Protein AF-M1EBL3-F1 (afdb_monomer_lite)

Foldseek 3Di:
DDPDDPPPPPPPPPQPAQFDWDDDPPDPDPDTDGDPPPVSWHFPDKDDDPFKIWTATPVRDIDIDGDDVVDPDDDPPPPDD

pLDDT: mean 75.85, std 18.34, range [40.34, 95.38]

Sequence (81 aa):
MDSKKRSSTEAEGSKERGLVHVWQAGSNSVAPERLPGWGGKAVLQAALGVKHGVLLTEDGEVYSFGTLPWRSEPAEICPNS

Radius of gyration: 18.86 Å; chains: 1; bounding box: 35×37×65 Å

Secondary structure (DSSP, 8-state):
-----------TTSSSTT--EE--TT-S--S-EEPTT-TTPPEEEEEE-SSEEEEEETTS-EEEEE--TT-SSPP------

Structure (mmCIF, N/CA/C/O backbone):
data_AF-M1EBL3-F1
#
_entry.id   AF-M1EBL3-F1
#
loop_
_atom_site.group_PDB
_atom_site.id
_atom_site.type_symbol
_atom_site.label_atom_id
_atom_site.label_alt_id
_atom_site.label_comp_id
_atom_site.label_asym_id
_atom_site.label_entity_id
_atom_site.label_seq_id
_atom_site.pdbx_PDB_ins_code
_atom_site.Cartn_x
_atom_site.Cartn_y
_atom_site.Cartn_z
_atom_site.occupancy
_atom_s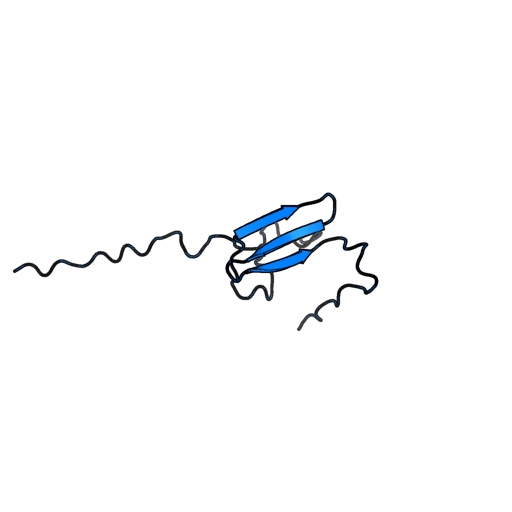ite.B_iso_or_equiv
_atom_site.auth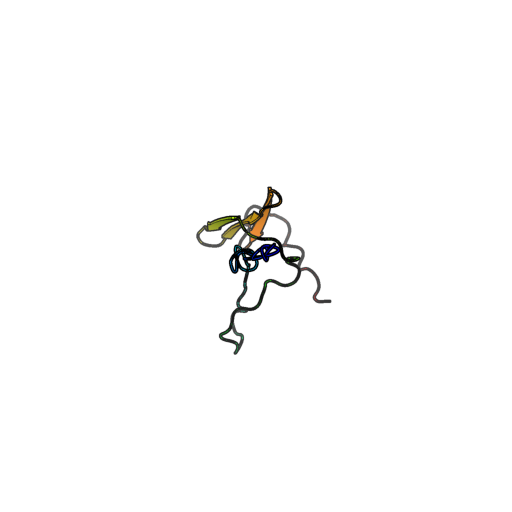_seq_id
_atom_site.auth_comp_id
_atom_site.auth_asym_id
_atom_site.auth_atom_id
_atom_site.pdbx_PDB_model_num
ATOM 1 N N . MET A 1 1 ? -10.929 -19.576 52.386 1.00 40.69 1 MET A N 1
ATOM 2 C CA . MET A 1 1 ? -11.590 -19.516 51.066 1.00 40.69 1 MET A CA 1
ATOM 3 C C . MET A 1 1 ? -10.627 -18.816 50.133 1.00 40.69 1 MET A C 1
ATOM 5 O O . MET A 1 1 ? -10.428 -17.617 50.264 1.00 40.69 1 MET A O 1
ATOM 9 N N . ASP A 1 2 ? -9.947 -19.601 49.304 1.00 42.16 2 ASP A N 1
ATOM 10 C CA . ASP A 1 2 ? -8.951 -19.137 48.340 1.00 42.16 2 ASP A CA 1
ATOM 11 C C . ASP A 1 2 ? -9.633 -18.301 47.250 1.00 42.16 2 ASP A C 1
ATOM 13 O O . ASP A 1 2 ? -10.385 -18.820 46.419 1.00 42.16 2 ASP A O 1
ATOM 17 N N . SER A 1 3 ? -9.408 -16.989 47.272 1.00 50.84 3 SER A N 1
ATOM 18 C CA . SER A 1 3 ? -9.885 -16.084 46.230 1.00 50.84 3 SER A CA 1
ATOM 19 C C . SER A 1 3 ? -9.064 -16.312 44.966 1.00 50.84 3 SER A C 1
ATOM 21 O O . SER A 1 3 ? -7.961 -15.797 44.800 1.00 50.84 3 SER A O 1
ATOM 23 N N . LYS A 1 4 ? -9.632 -17.131 44.081 1.00 48.06 4 LYS A N 1
ATOM 24 C CA . LYS A 1 4 ? -9.126 -17.505 42.762 1.00 48.06 4 LYS A CA 1
ATOM 25 C C . LYS A 1 4 ? -8.599 -16.282 42.000 1.00 48.06 4 LYS A C 1
ATOM 27 O O . LYS A 1 4 ? -9.368 -15.460 41.500 1.00 48.06 4 LYS A O 1
ATOM 32 N N . LYS A 1 5 ? -7.270 -16.193 41.893 1.00 47.09 5 LYS A N 1
ATOM 33 C CA . LYS A 1 5 ? -6.545 -15.272 41.012 1.00 47.09 5 LYS A CA 1
ATOM 34 C C . LYS A 1 5 ? -7.053 -15.503 39.588 1.00 47.09 5 LYS A C 1
ATOM 36 O O . LYS A 1 5 ? -6.760 -16.535 38.984 1.00 47.09 5 LYS A O 1
ATOM 41 N N . ARG A 1 6 ? -7.868 -14.581 39.063 1.00 49.84 6 ARG A N 1
ATOM 42 C CA . ARG A 1 6 ? -8.205 -14.560 37.637 1.00 49.84 6 ARG A CA 1
ATOM 43 C C . ARG A 1 6 ? -6.904 -14.296 36.891 1.00 49.84 6 ARG A C 1
ATOM 45 O O . ARG A 1 6 ? -6.371 -13.195 36.929 1.00 49.84 6 ARG A O 1
ATOM 52 N N . SER A 1 7 ? -6.365 -15.362 36.309 1.00 46.88 7 SER A N 1
ATOM 53 C CA . SER A 1 7 ? -5.317 -15.317 35.301 1.00 46.88 7 SER A CA 1
ATOM 54 C C . SER A 1 7 ? -5.819 -14.436 34.160 1.00 46.88 7 SER A C 1
ATOM 56 O O . SER A 1 7 ? -6.644 -14.865 33.357 1.00 46.88 7 SER A O 1
ATOM 58 N N . SER A 1 8 ? -5.373 -13.183 34.121 1.00 48.69 8 SER A N 1
ATOM 59 C CA . SER A 1 8 ? -5.383 -12.378 32.908 1.00 48.69 8 SER A CA 1
ATOM 60 C C . SER A 1 8 ? -4.288 -12.939 32.007 1.00 48.69 8 SER A C 1
ATOM 62 O O . SER A 1 8 ? -3.163 -12.447 31.978 1.00 48.69 8 SER A O 1
ATOM 64 N N . THR A 1 9 ? -4.597 -14.036 31.322 1.00 46.28 9 THR A N 1
ATOM 65 C CA . THR A 1 9 ? -3.868 -14.407 30.111 1.00 46.28 9 THR A CA 1
ATOM 66 C C . THR A 1 9 ? -4.389 -13.459 29.040 1.00 46.28 9 THR A C 1
ATOM 68 O O . THR A 1 9 ? -5.305 -13.782 28.291 1.00 46.28 9 THR A O 1
ATOM 71 N N . GLU A 1 10 ? -3.892 -12.220 29.062 1.00 51.38 10 GLU A N 1
ATOM 72 C CA . GLU A 1 10 ? -4.008 -11.355 27.898 1.00 51.38 10 GLU A CA 1
ATOM 73 C C . GLU A 1 10 ? -3.304 -12.094 26.763 1.00 51.38 10 GLU A C 1
ATOM 75 O O . GLU A 1 10 ? -2.162 -12.532 26.909 1.00 51.38 10 GLU A O 1
ATOM 80 N N . ALA A 1 11 ? -4.045 -12.352 25.689 1.00 47.09 11 ALA A N 1
ATOM 81 C CA . ALA A 1 11 ? -3.548 -13.058 24.528 1.00 47.09 11 ALA A CA 1
ATOM 82 C C . ALA A 1 11 ? -2.365 -12.276 23.937 1.00 47.09 11 ALA A C 1
ATOM 84 O O . ALA A 1 11 ? -2.542 -11.264 23.254 1.00 47.09 11 ALA A O 1
ATOM 85 N N . GLU A 1 12 ? -1.164 -12.765 24.237 1.00 48.84 12 GLU A N 1
ATOM 86 C CA . GLU A 1 12 ? 0.142 -12.367 23.703 1.00 48.84 12 GLU A CA 1
ATOM 87 C C . GLU A 1 12 ? 0.207 -12.719 22.204 1.00 48.84 12 GLU A C 1
ATOM 89 O O . GLU A 1 12 ? 0.821 -13.684 21.769 1.00 48.84 12 GLU A O 1
ATOM 94 N N . GLY A 1 13 ? -0.622 -12.038 21.423 1.00 48.56 13 GLY A N 1
ATOM 95 C CA . GLY A 1 13 ? -0.825 -12.319 20.005 1.00 48.56 13 GLY A CA 1
ATOM 96 C C . GLY A 1 13 ? -1.874 -11.435 19.336 1.00 48.56 13 GLY A C 1
ATOM 97 O O . GLY A 1 13 ? -2.103 -11.575 18.134 1.00 48.56 13 GLY A O 1
ATOM 98 N N . SER A 1 14 ? -2.513 -10.528 20.090 1.00 51.62 14 SER A N 1
ATOM 99 C CA . SER A 1 14 ? -3.516 -9.597 19.560 1.00 51.62 14 SER A CA 1
ATOM 100 C C . SER A 1 14 ? -2.950 -8.238 19.133 1.00 51.62 14 SER A C 1
ATOM 102 O O . SER A 1 14 ? -3.654 -7.496 18.459 1.00 51.62 14 SER A O 1
ATOM 104 N N . LYS A 1 15 ? -1.717 -7.874 19.511 1.00 58.22 15 LYS A N 1
ATOM 105 C CA . LYS A 1 15 ? -1.174 -6.521 19.260 1.00 58.22 15 LYS A CA 1
ATOM 106 C C . LYS A 1 15 ? -0.300 -6.384 18.010 1.00 58.22 15 LYS A C 1
ATOM 108 O O . LYS A 1 15 ? 0.045 -5.266 17.643 1.00 58.22 15 LYS A O 1
ATOM 113 N N . GLU A 1 16 ? 0.054 -7.490 17.364 1.00 69.88 16 GLU A N 1
ATOM 114 C CA . GLU A 1 16 ? 1.116 -7.523 16.343 1.00 69.88 16 GLU A CA 1
ATOM 115 C C . GLU A 1 16 ? 0.657 -8.029 14.967 1.00 69.88 16 GLU A C 1
ATOM 117 O O . GLU A 1 16 ? 1.453 -8.146 14.035 1.00 69.88 16 GLU A O 1
ATOM 122 N N . ARG A 1 17 ? -0.636 -8.316 14.802 1.00 81.69 17 ARG A N 1
ATOM 123 C CA . ARG A 1 17 ? -1.187 -8.811 13.534 1.00 81.69 17 ARG A CA 1
ATOM 124 C C . ARG A 1 17 ? -1.55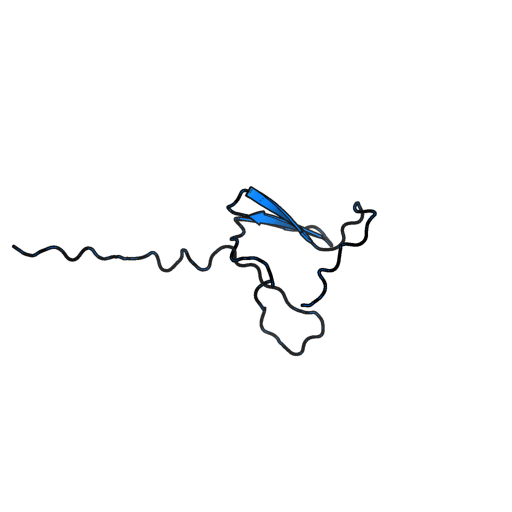3 -7.655 12.607 1.00 81.69 17 ARG A C 1
ATOM 126 O O . ARG A 1 17 ? -1.901 -6.571 13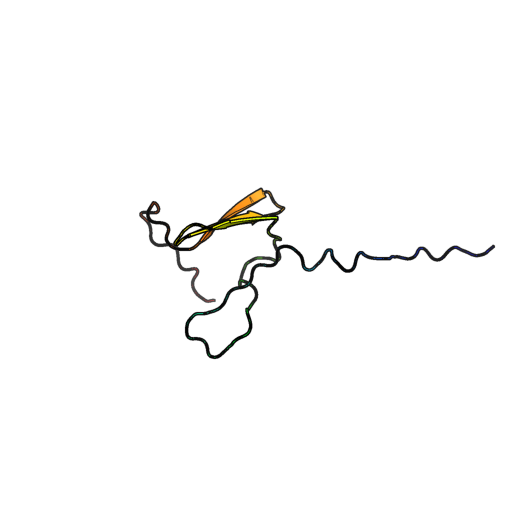.057 1.00 81.69 17 ARG A O 1
ATOM 133 N N . GLY A 1 18 ? -1.459 -7.894 11.300 1.00 86.88 18 GLY A N 1
ATOM 134 C CA . GLY A 1 18 ? -1.880 -6.920 10.288 1.00 86.88 18 GLY A CA 1
ATOM 135 C C . GLY A 1 18 ? -1.035 -5.641 10.229 1.00 86.88 18 GLY A C 1
ATOM 136 O O . GLY A 1 18 ? -1.506 -4.634 9.705 1.00 86.88 18 GLY A O 1
ATOM 137 N N . LEU A 1 19 ? 0.192 -5.654 10.763 1.00 89.44 19 LEU A N 1
ATOM 138 C CA . LEU A 1 19 ? 1.090 -4.501 10.725 1.00 89.44 19 LEU A CA 1
ATOM 139 C C . LEU A 1 19 ? 1.628 -4.260 9.312 1.00 89.44 19 LEU A C 1
ATOM 141 O O . LEU A 1 19 ? 2.152 -5.170 8.668 1.00 89.44 19 LEU A O 1
ATOM 145 N N . VAL A 1 20 ? 1.579 -3.005 8.869 1.00 90.31 20 VAL A N 1
ATOM 146 C CA . VAL A 1 20 ? 2.133 -2.591 7.577 1.00 90.31 20 VAL A CA 1
ATOM 147 C C . VAL A 1 20 ? 3.513 -1.987 7.777 1.00 90.31 20 VAL A C 1
ATOM 149 O O . VAL A 1 20 ? 3.691 -1.032 8.538 1.00 90.31 20 VAL A O 1
ATOM 152 N N . HIS A 1 21 ? 4.480 -2.546 7.059 1.00 90.25 21 HIS A N 1
ATOM 153 C CA . HIS A 1 21 ? 5.850 -2.068 7.037 1.00 90.25 21 HIS A CA 1
ATOM 154 C C . HIS A 1 21 ? 6.269 -1.685 5.622 1.00 90.25 21 HIS A C 1
ATOM 156 O O . HIS A 1 21 ? 5.760 -2.227 4.641 1.00 90.25 21 HIS A O 1
ATOM 162 N N . VAL A 1 22 ? 7.215 -0.759 5.531 1.00 89.50 22 VAL A N 1
ATOM 163 C CA . VAL A 1 22 ? 7.782 -0.275 4.279 1.00 89.50 22 VAL A CA 1
ATOM 164 C C . VAL A 1 22 ? 9.300 -0.303 4.332 1.00 89.50 22 VAL A C 1
ATOM 166 O O . VAL A 1 22 ? 9.917 -0.127 5.381 1.00 89.50 22 VAL A O 1
ATOM 169 N N . TRP A 1 23 ? 9.891 -0.506 3.161 1.00 88.88 23 TRP A N 1
ATOM 170 C CA . TRP A 1 23 ? 11.318 -0.348 2.936 1.00 88.88 23 TRP A CA 1
ATOM 171 C C . TRP A 1 23 ? 11.516 0.760 1.921 1.00 88.88 23 TRP A C 1
ATOM 173 O O . TRP A 1 23 ? 10.885 0.767 0.860 1.00 88.88 23 TRP A O 1
ATOM 183 N N . GLN A 1 24 ? 12.418 1.680 2.230 1.00 83.44 24 GLN A N 1
ATOM 184 C CA . GLN A 1 24 ? 12.807 2.704 1.282 1.00 83.44 24 GLN A CA 1
ATOM 185 C C . GLN A 1 24 ? 13.889 2.149 0.353 1.00 83.44 24 GLN A C 1
ATOM 187 O O . GLN A 1 24 ? 14.995 1.819 0.785 1.00 83.44 24 GLN A O 1
ATOM 192 N N . ALA A 1 25 ? 13.566 2.041 -0.936 1.00 80.38 25 ALA A N 1
ATOM 193 C CA . ALA A 1 25 ? 14.527 1.618 -1.946 1.00 80.38 25 ALA A CA 1
ATOM 194 C C . ALA A 1 25 ? 15.729 2.580 -1.973 1.00 80.38 25 ALA A C 1
ATOM 196 O O . ALA A 1 25 ? 15.554 3.795 -2.056 1.00 80.38 25 ALA A O 1
ATOM 197 N N . GLY A 1 26 ? 16.943 2.029 -1.897 1.00 79.88 26 GLY A N 1
ATOM 198 C CA . GLY A 1 26 ? 18.188 2.806 -1.858 1.00 79.88 26 GLY A CA 1
ATOM 199 C C . GLY A 1 26 ? 18.609 3.297 -0.467 1.00 79.88 26 GLY A C 1
ATOM 200 O O . GLY A 1 26 ? 19.598 4.017 -0.371 1.00 79.88 26 GLY A O 1
ATOM 201 N N . SER A 1 27 ? 17.902 2.912 0.602 1.00 79.31 27 SER A N 1
ATOM 202 C CA . SER A 1 27 ? 18.357 3.148 1.978 1.00 79.31 27 SER A CA 1
ATOM 203 C C . SER A 1 27 ? 19.436 2.140 2.398 1.00 79.31 27 SER A C 1
ATOM 205 O O . SER A 1 27 ? 19.417 0.985 1.975 1.00 79.31 27 SER A O 1
ATOM 207 N N . ASN A 1 28 ? 20.353 2.558 3.279 1.00 80.50 28 ASN A N 1
ATOM 208 C CA . ASN A 1 28 ? 21.331 1.671 3.926 1.00 80.50 28 ASN A CA 1
ATOM 209 C C . ASN A 1 28 ? 20.713 0.826 5.056 1.00 80.50 28 ASN A C 1
ATOM 211 O O . ASN A 1 28 ? 21.405 0.001 5.655 1.00 80.50 28 ASN A O 1
ATOM 215 N N . SER A 1 29 ? 19.433 1.038 5.378 1.00 79.88 29 SER A N 1
ATOM 216 C CA . SER A 1 29 ? 18.722 0.232 6.365 1.00 79.88 29 SER A CA 1
ATOM 217 C C . SER A 1 29 ? 18.176 -1.047 5.735 1.00 79.88 29 SER A C 1
ATOM 219 O O . SER A 1 29 ? 17.456 -1.013 4.739 1.00 79.88 29 SER A O 1
ATOM 221 N N . VAL A 1 30 ? 18.489 -2.182 6.357 1.00 82.69 30 VAL A N 1
ATOM 222 C CA . VAL A 1 30 ? 17.921 -3.496 6.009 1.00 82.69 30 VAL A CA 1
ATOM 223 C C . VAL A 1 30 ? 16.622 -3.789 6.764 1.00 82.69 30 VAL A C 1
ATOM 225 O O . VAL A 1 30 ? 15.913 -4.742 6.437 1.00 82.69 30 VAL A O 1
ATOM 228 N N . ALA A 1 31 ? 16.305 -2.986 7.782 1.00 89.25 31 ALA A N 1
ATOM 229 C CA . ALA A 1 31 ? 15.134 -3.190 8.614 1.00 89.25 31 ALA A CA 1
ATOM 230 C C . ALA A 1 31 ? 13.909 -2.480 8.006 1.00 89.25 31 ALA A C 1
ATOM 232 O O . ALA A 1 31 ? 14.016 -1.304 7.651 1.00 89.25 31 ALA A O 1
ATOM 233 N N . PRO A 1 32 ? 12.753 -3.160 7.900 1.00 89.00 32 PRO A N 1
ATOM 234 C CA . PRO A 1 32 ? 11.492 -2.493 7.600 1.00 89.00 32 PRO A CA 1
ATOM 235 C C . PRO A 1 32 ? 11.138 -1.473 8.677 1.00 89.00 32 PRO A C 1
ATOM 237 O O . PRO A 1 32 ? 11.285 -1.750 9.868 1.00 89.00 32 PRO A O 1
ATOM 240 N N . GLU A 1 33 ? 10.547 -0.357 8.271 1.00 89.69 33 GLU A N 1
ATOM 241 C CA . GLU A 1 33 ? 9.949 0.606 9.193 1.00 89.69 33 GLU A CA 1
ATOM 242 C C . GLU A 1 33 ? 8.429 0.509 9.139 1.00 89.69 33 GLU A C 1
A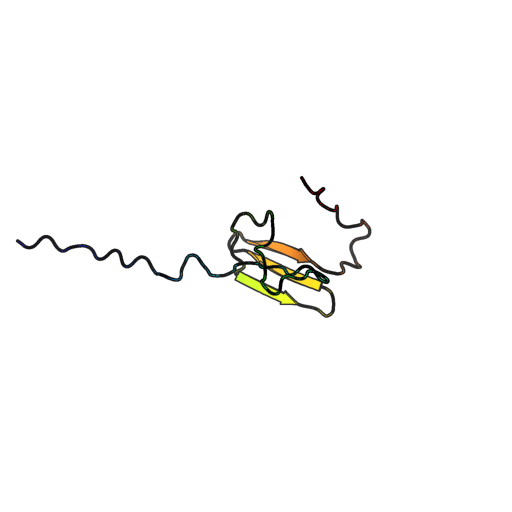TOM 244 O O . GLU A 1 33 ? 7.853 0.123 8.119 1.00 89.69 33 GLU A O 1
ATOM 249 N N . ARG A 1 34 ? 7.745 0.845 10.237 1.00 88.31 34 ARG A N 1
ATOM 250 C CA . ARG A 1 34 ? 6.282 0.929 10.193 1.00 88.31 34 ARG A CA 1
ATOM 251 C C . ARG A 1 34 ? 5.869 2.019 9.220 1.00 88.31 34 ARG A C 1
ATOM 253 O O . ARG A 1 34 ? 6.454 3.098 9.231 1.00 88.31 34 ARG A O 1
ATOM 260 N N . LEU A 1 35 ? 4.817 1.753 8.450 1.00 88.69 35 LEU A N 1
ATOM 261 C CA . LEU A 1 35 ? 4.261 2.734 7.529 1.00 88.69 35 LEU A CA 1
ATOM 262 C C . LEU A 1 35 ? 3.878 4.022 8.295 1.00 88.69 35 LEU A C 1
ATOM 264 O O . LEU A 1 35 ? 3.000 3.972 9.169 1.00 88.69 35 LEU A O 1
ATOM 268 N N . PRO A 1 36 ? 4.521 5.170 8.002 1.00 86.19 36 PRO A N 1
ATOM 269 C CA . PRO A 1 36 ? 4.218 6.427 8.675 1.00 86.19 36 PRO A CA 1
ATOM 270 C C . PRO A 1 36 ? 2.765 6.840 8.434 1.00 86.19 36 PRO A C 1
ATOM 272 O O . PRO A 1 36 ? 2.223 6.638 7.350 1.00 86.19 36 PRO A O 1
ATOM 275 N N . GLY A 1 37 ? 2.112 7.402 9.452 1.00 85.38 37 GLY A N 1
ATOM 276 C CA . GLY A 1 37 ? 0.721 7.857 9.338 1.00 85.38 37 GLY A CA 1
ATOM 277 C C . GLY A 1 37 ? -0.335 6.744 9.274 1.00 85.38 37 GLY A C 1
ATOM 278 O O . GLY A 1 37 ? -1.519 7.052 9.202 1.00 85.38 37 GLY A O 1
ATOM 279 N N . TRP A 1 38 ? 0.043 5.463 9.373 1.00 87.06 38 TRP A N 1
ATOM 280 C CA . TRP A 1 38 ? -0.901 4.334 9.311 1.00 87.06 38 TRP A CA 1
ATOM 281 C C . TRP A 1 38 ? -1.841 4.221 10.530 1.00 87.06 38 TRP A C 1
ATOM 283 O O . TRP A 1 38 ? -2.778 3.426 10.543 1.00 87.06 38 TRP A O 1
ATOM 293 N N . GLY A 1 39 ? -1.599 5.003 11.587 1.00 82.31 39 GLY A N 1
ATOM 294 C CA . GLY A 1 39 ? -2.531 5.150 12.712 1.00 82.31 39 GLY A CA 1
ATOM 295 C C . GLY A 1 39 ? -2.768 3.883 13.542 1.00 82.31 39 GLY A C 1
ATOM 296 O O . GLY A 1 39 ? -3.712 3.842 14.320 1.00 82.31 39 GLY A O 1
ATOM 297 N N . GLY A 1 40 ? -1.934 2.849 13.386 1.00 81.06 40 GLY A N 1
ATOM 298 C CA . GLY A 1 40 ? -2.104 1.573 14.089 1.00 81.06 40 GLY A CA 1
ATOM 299 C C . GLY A 1 40 ? -3.235 0.693 13.548 1.00 81.06 40 GLY A C 1
ATOM 300 O O . GLY A 1 40 ? -3.616 -0.253 14.230 1.00 81.06 40 GLY A O 1
ATOM 301 N N . LYS A 1 41 ? -3.754 0.972 12.344 1.00 89.00 41 LYS A N 1
ATOM 302 C CA . LYS A 1 41 ? -4.761 0.128 11.686 1.00 89.00 41 LYS A CA 1
ATOM 303 C C . LYS A 1 41 ? -4.199 -1.269 11.416 1.00 89.00 41 LYS A C 1
ATOM 305 O O . LYS A 1 41 ? -3.062 -1.403 10.963 1.00 89.00 41 LYS A O 1
ATOM 310 N N . ALA A 1 42 ? -4.987 -2.312 11.649 1.00 91.75 42 ALA A N 1
ATOM 311 C CA . ALA A 1 42 ? -4.598 -3.670 11.290 1.00 91.75 42 ALA A CA 1
ATOM 312 C C . ALA A 1 42 ? -5.165 -4.040 9.917 1.00 91.75 42 ALA A C 1
ATOM 314 O O . ALA A 1 42 ? -6.342 -3.817 9.626 1.00 91.75 42 ALA A O 1
ATOM 315 N N . VAL A 1 43 ? -4.315 -4.608 9.065 1.00 93.88 43 VAL A N 1
ATOM 316 C CA . VAL A 1 43 ? -4.712 -5.172 7.774 1.00 93.88 43 VAL A CA 1
ATOM 317 C C . VAL A 1 43 ? -5.201 -6.601 7.967 1.00 93.88 43 VAL A C 1
ATOM 319 O O . VAL A 1 43 ? -4.466 -7.457 8.456 1.00 93.88 43 VAL A O 1
ATOM 322 N N . LEU A 1 44 ? -6.425 -6.859 7.513 1.00 94.50 44 LEU A N 1
ATOM 323 C CA . LEU A 1 44 ? -7.017 -8.192 7.459 1.00 94.50 44 LEU A CA 1
ATOM 324 C C . LEU A 1 44 ? -6.609 -8.949 6.203 1.00 94.50 44 LEU A C 1
ATOM 326 O O . LEU A 1 44 ? -6.335 -10.146 6.258 1.00 94.50 44 LEU A O 1
ATOM 330 N N . GLN A 1 45 ? -6.584 -8.260 5.062 1.00 94.81 45 GLN A N 1
ATOM 331 C CA . GLN A 1 45 ? -6.300 -8.890 3.782 1.00 94.81 45 GLN A CA 1
ATOM 332 C C . GLN A 1 45 ? -5.485 -7.971 2.881 1.00 94.81 45 GLN A C 1
ATOM 334 O O . GLN A 1 45 ? -5.679 -6.757 2.859 1.00 94.81 45 GLN A O 1
ATOM 339 N N . ALA A 1 46 ? -4.605 -8.581 2.093 1.00 94.62 46 ALA A N 1
ATOM 340 C CA . ALA A 1 46 ? -3.870 -7.918 1.033 1.00 94.62 46 ALA A CA 1
ATOM 341 C C . ALA A 1 46 ? -4.073 -8.668 -0.287 1.00 94.62 46 ALA A C 1
ATOM 343 O O . ALA A 1 46 ? -4.125 -9.898 -0.310 1.00 94.62 46 ALA A O 1
ATOM 344 N N . ALA A 1 47 ? -4.160 -7.926 -1.386 1.00 95.31 47 ALA A N 1
ATOM 345 C CA . ALA A 1 47 ? -4.107 -8.471 -2.737 1.00 95.31 47 ALA A CA 1
ATOM 346 C C . ALA A 1 47 ? -3.108 -7.660 -3.562 1.00 95.31 47 ALA A C 1
ATOM 348 O O . ALA A 1 47 ? -3.080 -6.432 -3.486 1.00 95.31 47 ALA A O 1
ATOM 349 N N . LEU A 1 48 ? -2.270 -8.352 -4.332 1.00 93.88 48 LEU A N 1
ATOM 350 C CA . LEU A 1 48 ? -1.168 -7.757 -5.082 1.00 93.88 48 LEU A CA 1
ATOM 351 C C . LEU A 1 48 ? -1.317 -8.070 -6.571 1.00 93.88 48 LEU A C 1
ATOM 353 O O . LEU A 1 48 ? -1.626 -9.196 -6.957 1.00 93.88 48 LEU A O 1
ATOM 357 N N . GLY A 1 49 ? -1.069 -7.063 -7.397 1.00 90.38 49 GLY A N 1
ATOM 358 C CA . GLY A 1 49 ? -0.844 -7.180 -8.830 1.00 90.38 49 GLY A CA 1
ATOM 359 C C . GLY A 1 49 ? 0.633 -6.976 -9.172 1.00 90.38 49 GLY A C 1
ATOM 360 O O . GLY A 1 49 ? 1.493 -6.871 -8.303 1.00 90.38 49 GLY A O 1
ATOM 361 N N . VAL A 1 50 ? 0.939 -6.865 -10.466 1.00 90.00 50 VAL A N 1
ATOM 362 C CA . VAL A 1 50 ? 2.332 -6.758 -10.950 1.00 90.00 50 VAL A CA 1
ATOM 363 C C . VAL A 1 50 ? 3.038 -5.489 -10.455 1.00 90.00 50 VAL A C 1
ATOM 365 O O . VAL A 1 50 ? 4.237 -5.508 -10.196 1.00 90.00 50 VAL A O 1
ATOM 368 N N . LYS A 1 51 ? 2.310 -4.370 -10.353 1.00 89.44 51 LYS A N 1
ATOM 369 C CA . LYS A 1 51 ? 2.858 -3.057 -9.958 1.00 89.44 51 LYS A CA 1
ATOM 370 C C . LYS A 1 51 ? 2.002 -2.314 -8.932 1.00 89.44 51 LYS A C 1
ATOM 372 O O . LYS A 1 51 ? 2.245 -1.138 -8.685 1.00 89.44 51 LYS A O 1
ATOM 377 N N . HIS A 1 52 ? 0.974 -2.953 -8.386 1.00 91.12 52 HIS A N 1
ATOM 378 C CA . HIS A 1 52 ? 0.032 -2.320 -7.465 1.00 91.12 52 HIS A CA 1
ATOM 379 C C . HIS A 1 52 ? -0.457 -3.318 -6.425 1.00 91.12 52 HIS A C 1
ATOM 381 O O . HIS A 1 52 ? -0.316 -4.524 -6.607 1.00 91.12 52 HIS A O 1
ATOM 387 N N . GLY A 1 53 ? -1.059 -2.815 -5.356 1.00 92.19 53 GLY A N 1
ATOM 388 C CA . GLY A 1 53 ? -1.684 -3.642 -4.337 1.00 92.19 53 GLY A CA 1
ATOM 389 C C . GLY A 1 53 ? -2.816 -2.915 -3.634 1.00 92.19 53 GLY A C 1
ATOM 390 O O . GLY A 1 53 ? -2.923 -1.688 -3.706 1.00 92.19 53 GLY A O 1
ATOM 391 N N . VAL A 1 54 ? -3.659 -3.695 -2.966 1.00 93.75 54 VAL A N 1
ATOM 392 C CA . VAL A 1 54 ? -4.752 -3.212 -2.124 1.00 93.75 54 VAL A CA 1
ATOM 393 C C . VAL A 1 54 ? -4.696 -3.871 -0.750 1.00 93.75 54 VAL A C 1
ATOM 395 O O . VAL A 1 54 ? -4.342 -5.047 -0.635 1.00 93.75 54 VAL A O 1
ATOM 398 N N . LEU A 1 55 ? -5.044 -3.107 0.282 1.00 94.12 55 LEU A N 1
ATOM 399 C CA . LEU A 1 55 ? -5.096 -3.521 1.682 1.00 94.12 55 LEU A CA 1
ATOM 400 C C . LEU A 1 55 ? -6.508 -3.272 2.216 1.00 94.12 55 LEU A C 1
ATOM 402 O O . LEU A 1 55 ? -7.033 -2.175 2.040 1.00 94.12 55 LEU A O 1
ATOM 406 N N . LEU A 1 56 ? -7.092 -4.270 2.875 1.00 95.38 56 LEU A N 1
ATOM 407 C CA . LEU A 1 56 ? -8.363 -4.171 3.596 1.00 95.38 56 LEU A CA 1
ATOM 408 C C . LEU A 1 56 ? -8.082 -4.131 5.101 1.00 95.38 56 LEU A C 1
ATOM 410 O O . LEU A 1 56 ? -7.445 -5.053 5.619 1.00 95.38 56 LEU A O 1
ATOM 414 N N . THR A 1 57 ? -8.546 -3.093 5.795 1.00 93.75 57 THR A N 1
ATOM 415 C CA . THR A 1 57 ? -8.381 -2.951 7.251 1.00 93.75 57 THR A CA 1
ATOM 416 C C . THR A 1 57 ? -9.517 -3.606 8.038 1.00 93.75 57 THR A C 1
ATOM 418 O O . THR A 1 57 ? -10.576 -3.908 7.487 1.00 93.75 57 THR A O 1
ATOM 421 N N . GLU A 1 58 ? -9.309 -3.806 9.343 1.00 92.62 58 GLU A N 1
ATOM 422 C CA . GLU A 1 58 ? -10.365 -4.232 10.281 1.00 92.62 58 GLU A CA 1
ATOM 423 C C . GLU A 1 58 ? -11.555 -3.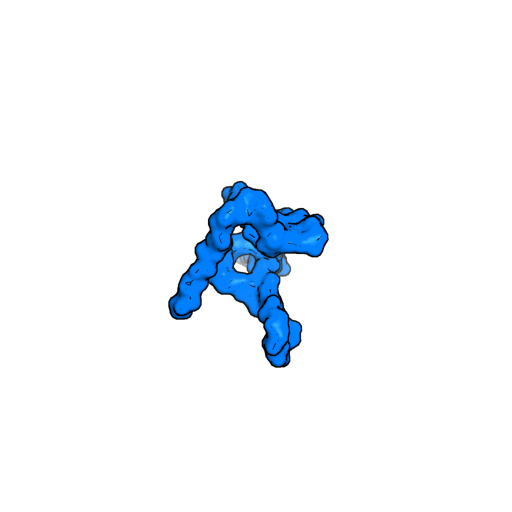264 10.332 1.00 92.62 58 GLU A C 1
ATOM 425 O O . GLU A 1 58 ? -12.692 -3.701 10.502 1.00 92.62 58 GLU A O 1
ATOM 430 N N . ASP A 1 59 ? -11.304 -1.973 10.101 1.00 90.38 59 ASP A N 1
ATOM 431 C CA . ASP A 1 59 ? -12.328 -0.922 10.051 1.00 90.38 59 ASP A CA 1
ATOM 432 C C . ASP A 1 59 ? -13.166 -0.963 8.751 1.00 90.38 59 ASP A C 1
ATOM 434 O O . ASP A 1 59 ? -14.115 -0.196 8.593 1.00 90.38 59 ASP A O 1
ATOM 438 N N . GLY A 1 60 ? -12.824 -1.845 7.801 1.00 92.88 60 GLY A N 1
ATOM 439 C CA . GLY A 1 60 ? -13.496 -1.967 6.504 1.00 92.88 60 GLY A CA 1
ATOM 440 C C . GLY A 1 60 ? -13.033 -0.955 5.450 1.00 92.88 60 GLY A C 1
ATOM 441 O O . GLY A 1 60 ? -13.655 -0.841 4.392 1.00 92.88 60 GLY A O 1
ATOM 442 N N . GLU A 1 61 ? -11.945 -0.227 5.701 1.00 93.31 61 GLU A N 1
ATOM 443 C CA . GLU A 1 61 ? -11.362 0.702 4.734 1.00 93.31 61 GLU A CA 1
ATOM 444 C C . GLU A 1 61 ? -10.465 -0.041 3.738 1.00 93.31 61 GLU A C 1
ATOM 446 O O . GLU A 1 61 ? -9.780 -1.010 4.080 1.00 93.31 61 GLU A O 1
ATOM 451 N N . VAL A 1 62 ? -10.434 0.448 2.496 1.00 93.00 62 VAL A N 1
ATOM 452 C CA . VAL A 1 62 ? -9.587 -0.100 1.433 1.00 93.00 62 VAL A CA 1
ATOM 453 C C . VAL A 1 62 ? -8.555 0.934 1.009 1.00 93.00 62 VAL A C 1
ATOM 455 O O . VAL A 1 62 ? -8.898 2.025 0.555 1.00 93.00 62 VAL A O 1
ATOM 458 N N . TYR A 1 63 ? -7.283 0.559 1.104 1.00 90.81 63 TYR A N 1
ATOM 459 C CA . TYR A 1 63 ? -6.148 1.378 0.688 1.00 90.81 63 TYR A CA 1
ATOM 460 C C . TYR A 1 63 ? -5.482 0.764 -0.537 1.00 90.81 63 TYR A C 1
ATOM 462 O O . TYR A 1 63 ? -5.297 -0.448 -0.596 1.00 90.81 63 TYR A O 1
ATOM 470 N N . SER A 1 64 ? -5.084 1.589 -1.503 1.00 91.19 64 SER A N 1
ATOM 471 C CA . SER A 1 64 ? -4.370 1.155 -2.711 1.00 91.19 64 SER A CA 1
ATOM 472 C C . SER A 1 64 ? -2.997 1.813 -2.809 1.00 91.19 64 SER A C 1
ATOM 474 O O . SER A 1 64 ? -2.879 3.006 -2.539 1.00 91.19 64 SER A O 1
ATOM 476 N N . PHE A 1 65 ? -1.984 1.074 -3.261 1.00 88.94 65 PHE A N 1
ATOM 477 C CA . PHE A 1 65 ? -0.622 1.580 -3.461 1.00 88.94 65 PHE A CA 1
ATOM 478 C C . PHE A 1 65 ? 0.005 1.048 -4.759 1.00 88.94 65 PHE A C 1
ATOM 480 O O . PHE A 1 65 ? -0.503 0.111 -5.379 1.00 88.94 65 PHE A O 1
ATOM 487 N N . GLY A 1 66 ? 1.134 1.639 -5.159 1.00 89.31 66 GLY A N 1
ATOM 488 C CA . GLY A 1 66 ? 1.861 1.300 -6.385 1.00 89.31 66 GLY A CA 1
ATOM 489 C C . GLY A 1 66 ? 1.424 2.132 -7.593 1.00 89.31 66 GLY A C 1
ATOM 490 O O . GLY A 1 66 ? 0.985 3.271 -7.452 1.00 89.31 66 GLY A O 1
ATOM 491 N N . THR A 1 67 ? 1.584 1.590 -8.801 1.00 85.94 67 THR A N 1
ATOM 492 C CA . THR A 1 67 ? 1.159 2.261 -10.036 1.00 85.94 67 THR A CA 1
ATOM 493 C C . THR A 1 67 ? -0.358 2.194 -10.160 1.00 85.94 67 THR A C 1
ATOM 495 O O . THR A 1 67 ? -0.920 1.111 -10.312 1.00 85.94 67 THR A O 1
ATOM 498 N N . LEU A 1 68 ? -1.010 3.354 -10.146 1.00 73.25 68 LEU A N 1
ATOM 499 C CA . LEU A 1 68 ? -2.457 3.498 -10.297 1.00 73.25 68 LEU A CA 1
ATOM 500 C C . LEU A 1 68 ? -2.755 4.101 -11.682 1.00 73.25 68 LEU A C 1
ATOM 502 O O . LEU A 1 68 ? -3.085 5.280 -11.762 1.00 73.25 68 LEU A O 1
ATOM 506 N N . PRO A 1 69 ? -2.618 3.342 -12.791 1.00 67.38 69 PRO A N 1
ATOM 507 C CA . PRO A 1 69 ? -2.733 3.886 -14.150 1.00 67.38 69 PRO A CA 1
ATOM 508 C C . PRO A 1 69 ? -4.132 4.427 -14.483 1.00 67.38 69 PRO A C 1
ATOM 510 O O . PRO A 1 69 ? -4.292 5.125 -15.476 1.00 67.38 69 PRO A O 1
ATOM 513 N N . TRP A 1 70 ? -5.140 4.094 -13.672 1.00 68.81 70 TRP A N 1
ATOM 514 C CA . TRP A 1 70 ? -6.506 4.611 -13.782 1.00 68.81 70 TRP A CA 1
ATOM 515 C C . TRP A 1 70 ? -6.727 5.936 -13.039 1.00 68.81 70 TRP A C 1
ATOM 517 O O . TRP A 1 70 ? -7.768 6.559 -13.227 1.00 68.81 70 TRP A O 1
ATOM 527 N N . ARG A 1 71 ? -5.799 6.363 -12.172 1.00 68.62 71 ARG A N 1
ATOM 528 C CA . ARG A 1 71 ? -5.837 7.702 -11.577 1.00 68.62 71 ARG A CA 1
ATOM 529 C C . ARG A 1 71 ? -5.175 8.671 -12.554 1.00 68.62 71 ARG A C 1
ATOM 531 O O . ARG A 1 71 ? -3.982 8.552 -12.817 1.00 68.62 71 ARG A O 1
ATOM 538 N N . SER A 1 72 ? -5.954 9.615 -13.077 1.00 62.66 72 SER A N 1
ATOM 539 C CA . SER A 1 72 ? -5.454 10.688 -13.947 1.00 62.66 72 SER A CA 1
ATOM 540 C C . SER A 1 72 ? -4.692 11.764 -13.162 1.00 62.66 72 SER A C 1
ATOM 542 O O . SER A 1 72 ? -3.831 12.444 -13.716 1.00 62.66 72 SER A O 1
ATOM 544 N N . GLU A 1 73 ? -4.959 11.880 -11.862 1.00 62.31 73 GLU A N 1
ATOM 545 C CA . GLU A 1 73 ? -4.271 12.785 -10.943 1.00 62.31 73 GLU A CA 1
ATOM 546 C C . GLU A 1 73 ? -3.038 12.107 -10.314 1.00 62.31 73 GLU A C 1
ATOM 548 O O . GLU A 1 73 ? -3.156 10.975 -9.820 1.00 62.31 73 GLU A O 1
ATOM 553 N N . PRO A 1 74 ? -1.867 12.780 -10.260 1.00 58.00 74 PRO A N 1
ATOM 554 C CA . PRO A 1 74 ? -0.743 12.289 -9.473 1.00 58.00 74 PRO A CA 1
ATOM 555 C C . PRO A 1 74 ? -1.203 12.096 -8.025 1.00 58.00 74 PRO A C 1
ATOM 557 O O . PRO A 1 74 ? -1.953 12.915 -7.494 1.00 58.00 74 PRO A O 1
ATOM 560 N N . ALA A 1 75 ? -0.787 10.992 -7.396 1.00 59.94 75 ALA A N 1
ATOM 561 C CA . ALA A 1 75 ? -1.045 10.785 -5.977 1.00 59.94 75 ALA A CA 1
ATOM 562 C C . ALA A 1 75 ? -0.549 12.025 -5.225 1.00 59.94 75 ALA A C 1
ATOM 564 O O . ALA A 1 75 ? 0.614 12.397 -5.388 1.00 59.94 75 ALA A O 1
ATOM 565 N N . GLU A 1 76 ? -1.431 12.687 -4.470 1.00 57.97 76 GLU A N 1
ATOM 566 C CA . GLU A 1 76 ? -1.032 13.797 -3.614 1.00 57.97 76 GLU A CA 1
ATOM 567 C C . GLU A 1 76 ? 0.034 13.261 -2.664 1.00 57.97 76 GLU A C 1
ATOM 569 O O . GLU A 1 76 ? -0.235 12.449 -1.778 1.00 57.97 76 GLU A O 1
ATOM 574 N N . ILE A 1 77 ? 1.281 13.636 -2.933 1.00 55.84 77 ILE A N 1
ATOM 575 C CA . ILE A 1 77 ? 2.408 13.310 -2.079 1.00 55.84 77 ILE A CA 1
ATOM 576 C C . ILE A 1 77 ? 2.113 14.066 -0.791 1.00 55.84 77 ILE A C 1
ATOM 578 O O . ILE A 1 77 ? 2.160 15.296 -0.790 1.00 55.84 77 ILE A O 1
ATOM 582 N N . CYS A 1 78 ? 1.748 13.360 0.282 1.00 45.16 78 CYS A N 1
ATOM 583 C CA . CYS A 1 78 ? 1.620 13.994 1.587 1.00 45.16 78 CYS A CA 1
ATOM 584 C C . CYS A 1 78 ? 2.954 14.705 1.866 1.00 45.16 78 CYS A C 1
ATOM 586 O O . CYS A 1 78 ? 3.991 14.032 1.873 1.00 45.16 78 CYS A O 1
ATOM 588 N N . PRO A 1 79 ? 2.977 16.043 2.016 1.00 40.34 79 PRO A N 1
ATOM 589 C CA . PRO A 1 79 ? 4.221 16.746 2.253 1.00 40.34 79 PRO A CA 1
ATOM 590 C C . PRO A 1 79 ? 4.803 16.242 3.570 1.00 40.34 79 PRO A C 1
ATOM 592 O O . PRO A 1 79 ? 4.107 16.150 4.582 1.00 40.34 79 PRO A O 1
ATOM 595 N N . ASN A 1 80 ? 6.080 15.873 3.520 1.00 44.06 80 ASN A N 1
ATOM 596 C CA . ASN A 1 80 ? 6.861 15.487 4.682 1.00 44.06 80 ASN A CA 1
ATOM 597 C C . ASN A 1 80 ? 6.793 16.630 5.712 1.00 44.06 80 ASN A C 1
ATOM 599 O O . ASN A 1 80 ? 7.340 17.702 5.454 1.00 44.06 80 ASN A O 1
ATOM 603 N N . SER A 1 81 ? 6.056 16.422 6.807 1.00 47.31 81 SER A N 1
ATOM 604 C CA . SER A 1 81 ? 6.026 17.332 7.963 1.00 47.31 81 SER A CA 1
ATOM 605 C C . SER A 1 81 ? 7.194 17.029 8.888 1.00 47.31 81 SER A C 1
ATOM 607 O O . SER A 1 81 ? 7.490 15.825 9.055 1.00 47.31 81 SER A O 1
#

InterPro domains:
  IPR009091 Regulator of chromosome condensation 1/beta-lactamase-inhibitor protein II [G3DSA:2.130.10.30] (2-68)
  IPR009091 Regulator of chromosome condensation 1/beta-lactamase-inhibitor protein II [SSF50985] (17-66)

Organism: Mustela putorius furo (NCBI:txid9669)